Protein AF-A0A38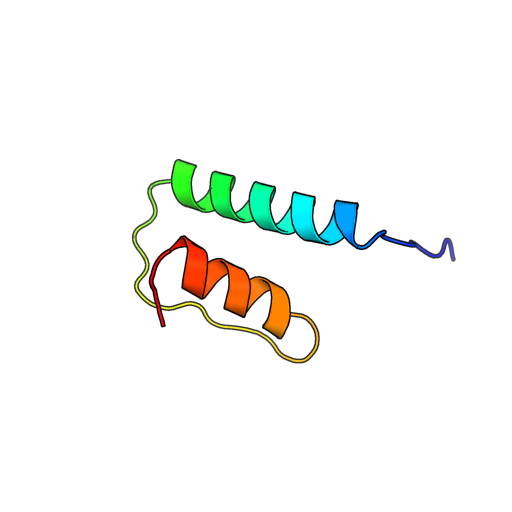2VZV5-F1 (afdb_monomer_lite)

Organism: NCBI:txid408172

Foldseek 3Di:
DDDDDDDPVNVVVVLVVVLVVVVVVVDDDAAQDADPDPRPVSRVVNCVVVVHD

Secondary structure (DSSP, 8-state):
-------HHHHHHHHHHHHHHHHHTT---S-----TTTHHHHHHHHHHHHT--

InterPro domains:
  IPR029057 Phosphoribosyltransferase-like [G3DSA:3.40.50.2020] (1-53)
  IPR029057 Phosphoribosyltransferase-like [SSF53271] (2-53)

Sequence (53 aa):
MSDLFISWEEYHKKTEELAVKVHEDGWEFNQVVCIAKGGMRVGDIFARIFDLP

pLDDT: mean 91.22, std 5.66, range [58.78, 95.81]

Structure (mmCIF, N/CA/C/O backbone):
data_AF-A0A382VZV5-F1
#
_entry.id   AF-A0A382VZV5-F1
#
loop_
_atom_site.group_PDB
_atom_site.id
_atom_site.type_symbol
_atom_site.label_atom_id
_atom_site.label_alt_id
_atom_site.label_comp_id
_atom_site.label_asym_id
_atom_site.label_entity_id
_atom_site.label_seq_id
_atom_site.pdbx_PDB_ins_code
_atom_site.Cartn_x
_atom_site.Cartn_y
_atom_site.Cartn_z
_atom_site.occupancy
_atom_site.B_iso_or_equiv
_atom_site.auth_seq_id
_atom_site.auth_comp_id
_atom_site.auth_asym_id
_atom_site.auth_atom_id
_atom_site.pdbx_PDB_model_num
ATOM 1 N N . MET A 1 1 ? 15.300 14.254 -20.480 1.00 58.78 1 MET A N 1
ATOM 2 C CA . MET A 1 1 ? 14.376 13.535 -19.581 1.00 58.78 1 MET A CA 1
ATOM 3 C C . MET A 1 1 ? 15.062 13.456 -18.237 1.00 58.78 1 MET A C 1
ATOM 5 O O . MET A 1 1 ? 16.224 13.083 -18.212 1.00 58.78 1 MET A O 1
ATOM 9 N N . SER A 1 2 ? 14.419 13.931 -17.175 1.00 78.00 2 SER A N 1
ATOM 10 C CA . SER A 1 2 ? 14.933 13.785 -15.813 1.00 78.00 2 SER A CA 1
ATOM 11 C C . SER A 1 2 ? 14.523 12.410 -15.305 1.00 78.00 2 SER A C 1
ATOM 13 O O . SER A 1 2 ? 13.327 12.152 -15.160 1.00 78.00 2 SER A O 1
ATOM 15 N N . ASP A 1 3 ? 15.495 11.537 -15.075 1.00 86.94 3 ASP A N 1
ATOM 16 C CA . ASP A 1 3 ? 15.239 10.236 -14.470 1.00 86.94 3 ASP A CA 1
ATOM 17 C C . ASP A 1 3 ? 14.907 10.419 -12.985 1.00 86.94 3 ASP A C 1
ATOM 19 O O . ASP A 1 3 ? 15.590 11.152 -12.264 1.00 86.94 3 ASP A O 1
ATOM 23 N N . LEU A 1 4 ? 13.832 9.773 -12.534 1.00 91.25 4 LEU A N 1
ATOM 24 C CA . LEU A 1 4 ? 13.415 9.767 -11.137 1.00 91.25 4 LEU A CA 1
ATOM 25 C C . LEU A 1 4 ? 13.890 8.469 -10.485 1.00 91.25 4 LEU A C 1
ATOM 27 O O . LEU A 1 4 ? 13.444 7.383 -10.856 1.00 91.25 4 LEU A O 1
ATOM 31 N N . PHE A 1 5 ? 14.764 8.590 -9.491 1.00 91.88 5 PHE A N 1
ATOM 32 C CA . PHE A 1 5 ? 15.243 7.465 -8.696 1.00 91.88 5 PHE A CA 1
ATOM 33 C C . PHE A 1 5 ? 14.610 7.522 -7.310 1.00 91.88 5 PHE A C 1
ATOM 35 O O . PHE A 1 5 ? 14.804 8.489 -6.580 1.00 91.88 5 PHE A O 1
ATOM 42 N N . ILE A 1 6 ? 13.861 6.479 -6.964 1.00 92.50 6 ILE A N 1
ATOM 43 C CA . ILE A 1 6 ? 13.190 6.339 -5.671 1.00 92.50 6 ILE A CA 1
ATOM 44 C C . ILE A 1 6 ? 13.949 5.301 -4.848 1.00 92.50 6 ILE A C 1
ATOM 46 O O . ILE A 1 6 ? 14.234 4.203 -5.335 1.00 92.50 6 ILE A O 1
ATOM 50 N N . SER A 1 7 ? 14.290 5.643 -3.606 1.00 95.69 7 SER A N 1
ATOM 51 C CA . SER A 1 7 ? 14.891 4.685 -2.678 1.00 95.69 7 SER A CA 1
ATOM 52 C C . SER A 1 7 ? 13.844 3.678 -2.191 1.00 95.69 7 SER A C 1
ATOM 54 O O . SER A 1 7 ? 12.644 3.951 -2.185 1.00 95.69 7 SER A O 1
ATOM 56 N N . TRP A 1 8 ? 14.286 2.504 -1.737 1.00 93.69 8 TRP A N 1
ATOM 57 C CA . TRP A 1 8 ? 13.374 1.523 -1.137 1.00 93.69 8 TRP A CA 1
ATOM 58 C C . TRP A 1 8 ? 12.624 2.081 0.076 1.00 93.69 8 TRP A C 1
ATOM 60 O O . TRP A 1 8 ? 11.452 1.770 0.263 1.00 93.69 8 TRP A O 1
ATOM 70 N N . GLU A 1 9 ? 13.279 2.913 0.882 1.00 95.38 9 GLU A N 1
ATOM 71 C CA . GLU A 1 9 ? 12.660 3.567 2.036 1.00 95.38 9 GLU A CA 1
ATOM 72 C C . GLU A 1 9 ? 11.539 4.516 1.603 1.00 95.38 9 GLU A C 1
ATOM 74 O O . GLU A 1 9 ? 10.430 4.437 2.125 1.00 95.38 9 GLU A O 1
ATOM 79 N N . GLU A 1 10 ? 11.785 5.355 0.592 1.00 95.44 10 GLU A N 1
ATOM 80 C CA . GLU A 1 10 ? 10.769 6.270 0.073 1.00 95.44 10 GLU A CA 1
ATOM 81 C C . GLU A 1 10 ? 9.595 5.511 -0.561 1.00 95.44 10 GLU A C 1
ATOM 83 O O . GLU A 1 10 ? 8.438 5.885 -0.369 1.00 95.44 10 GLU A O 1
ATOM 88 N N . TYR A 1 11 ? 9.871 4.411 -1.264 1.00 94.25 11 TYR A N 1
ATOM 89 C CA . TYR A 1 11 ? 8.842 3.545 -1.834 1.00 94.25 11 TYR A CA 1
ATOM 90 C C . TYR A 1 11 ? 7.926 2.934 -0.757 1.00 94.25 11 TYR A C 1
ATOM 92 O O . TYR A 1 11 ? 6.699 2.998 -0.882 1.00 94.25 11 TYR A O 1
ATOM 100 N N . HIS A 1 12 ? 8.500 2.367 0.312 1.00 93.38 12 HIS A N 1
ATOM 101 C CA . HIS A 1 12 ? 7.715 1.783 1.405 1.00 93.38 12 HIS A CA 1
ATOM 102 C C . HIS A 1 12 ? 6.951 2.857 2.179 1.00 93.38 12 HIS A C 1
ATOM 104 O O . HIS A 1 12 ? 5.750 2.709 2.387 1.00 93.38 12 HIS A O 1
ATOM 110 N N . LYS A 1 13 ? 7.596 3.987 2.492 1.00 95.44 13 LYS A N 1
ATOM 111 C CA . LYS A 1 13 ? 6.948 5.109 3.174 1.00 95.44 13 LYS A CA 1
ATOM 112 C C . LYS A 1 13 ? 5.736 5.629 2.399 1.00 95.44 13 LYS A C 1
ATOM 114 O O . LYS A 1 13 ? 4.668 5.799 2.973 1.00 95.44 13 LYS A O 1
ATOM 119 N N . LYS A 1 14 ? 5.860 5.822 1.081 1.00 95.00 14 LYS A N 1
ATOM 120 C CA . LYS A 1 14 ? 4.726 6.240 0.234 1.00 95.00 14 LYS A CA 1
ATOM 121 C C . LYS A 1 14 ? 3.602 5.202 0.195 1.00 95.00 14 LYS A C 1
ATOM 123 O O . LYS A 1 14 ? 2.439 5.573 0.065 1.00 95.00 14 LYS A O 1
ATOM 128 N N . THR A 1 15 ? 3.942 3.918 0.292 1.00 94.38 15 THR A N 1
ATOM 129 C CA . THR A 1 15 ? 2.957 2.830 0.363 1.00 94.38 15 THR A CA 1
ATOM 130 C C . THR A 1 15 ? 2.166 2.896 1.672 1.00 94.38 15 THR A C 1
ATOM 132 O O . THR A 1 15 ? 0.940 2.825 1.644 1.00 94.38 15 THR A O 1
ATOM 135 N N . GLU A 1 16 ? 2.840 3.102 2.804 1.00 93.88 16 GLU A N 1
ATOM 136 C CA . GLU A 1 16 ? 2.201 3.275 4.116 1.00 93.88 16 GLU A CA 1
ATOM 137 C C . GLU A 1 16 ? 1.350 4.550 4.178 1.00 93.88 16 GLU A C 1
ATOM 139 O O . GLU A 1 16 ? 0.207 4.505 4.625 1.00 93.88 16 GLU A O 1
ATOM 144 N N . GLU A 1 17 ? 1.853 5.673 3.653 1.00 95.81 17 GLU A N 1
ATOM 145 C CA . GLU A 1 17 ? 1.095 6.929 3.548 1.00 95.81 17 GLU A CA 1
ATOM 146 C C . GLU A 1 17 ? -0.200 6.754 2.740 1.00 95.81 17 GLU A C 1
ATOM 148 O O . GLU A 1 17 ? -1.225 7.350 3.071 1.00 95.81 17 GLU A O 1
ATOM 153 N N . LEU A 1 18 ? -0.177 5.935 1.682 1.00 94.62 18 LEU A N 1
ATOM 154 C CA . LEU A 1 18 ? -1.379 5.607 0.917 1.00 94.62 18 LEU A CA 1
ATOM 155 C C . LEU A 1 18 ? -2.356 4.761 1.745 1.00 94.62 18 LEU A C 1
ATOM 157 O O . LEU A 1 18 ? -3.556 5.009 1.687 1.00 94.62 18 LEU A O 1
ATOM 161 N N . ALA A 1 19 ? -1.861 3.791 2.517 1.00 93.56 19 ALA A N 1
ATOM 162 C CA . ALA A 1 19 ? -2.707 2.944 3.356 1.00 93.56 19 ALA A CA 1
ATOM 163 C C . ALA A 1 19 ? -3.397 3.759 4.461 1.00 93.56 19 ALA A C 1
ATOM 165 O O . ALA A 1 19 ? -4.592 3.590 4.686 1.00 93.56 19 ALA A O 1
ATOM 166 N N . VAL A 1 20 ? -2.680 4.700 5.087 1.00 95.50 20 VAL A N 1
ATOM 167 C CA . VAL A 1 20 ? -3.261 5.623 6.076 1.00 95.50 20 VAL A CA 1
ATOM 168 C C . VAL A 1 20 ? -4.386 6.446 5.458 1.00 95.50 20 VAL A C 1
ATOM 170 O O . VAL A 1 20 ? -5.470 6.486 6.023 1.00 95.50 20 VAL A O 1
ATOM 173 N N . LYS A 1 21 ? -4.179 7.029 4.271 1.00 95.56 21 LYS A N 1
ATOM 174 C CA . LYS A 1 21 ? -5.226 7.807 3.587 1.00 95.56 21 LYS A CA 1
ATOM 175 C C . LYS A 1 21 ? -6.480 6.982 3.310 1.00 95.56 21 LYS A C 1
ATOM 177 O O . LYS A 1 21 ? -7.578 7.425 3.610 1.00 95.56 21 LYS A O 1
ATOM 182 N N . VAL A 1 22 ? -6.310 5.766 2.786 1.00 92.81 22 VAL A N 1
ATOM 183 C CA . VAL A 1 22 ? -7.438 4.859 2.517 1.00 92.81 22 VAL A CA 1
ATOM 184 C C . VAL A 1 22 ? -8.181 4.495 3.807 1.00 92.81 22 VAL A C 1
ATOM 186 O O . VAL A 1 22 ? -9.405 4.400 3.801 1.00 92.81 22 VAL A O 1
ATOM 189 N N . HIS A 1 23 ? -7.459 4.319 4.916 1.00 91.69 23 HIS A N 1
ATOM 190 C CA . HIS A 1 23 ? -8.066 4.073 6.221 1.00 91.69 23 HIS A CA 1
ATOM 191 C C . HIS A 1 23 ? -8.825 5.300 6.758 1.00 91.69 23 HIS A C 1
ATOM 193 O O . HIS A 1 23 ? -9.940 5.159 7.258 1.00 91.69 23 HIS A O 1
ATOM 199 N N . GLU A 1 24 ? -8.251 6.500 6.631 1.00 95.25 24 GLU A N 1
ATOM 200 C CA . GLU A 1 24 ? -8.858 7.767 7.067 1.00 95.25 24 GLU A CA 1
ATOM 201 C C . GLU A 1 24 ? -10.110 8.140 6.263 1.00 95.25 24 GLU A C 1
ATOM 203 O O . GLU A 1 24 ? -11.032 8.738 6.818 1.00 95.25 24 GLU A O 1
ATOM 208 N N . ASP A 1 25 ? -10.184 7.738 4.991 1.00 93.19 25 ASP A N 1
ATOM 209 C CA . ASP A 1 25 ? -11.364 7.934 4.142 1.00 93.19 25 ASP A CA 1
ATOM 210 C C . ASP A 1 25 ? -12.587 7.124 4.624 1.00 93.19 25 ASP A C 1
ATOM 212 O O . ASP A 1 25 ? -13.707 7.360 4.164 1.00 93.19 25 ASP A O 1
ATOM 216 N N . GLY A 1 26 ? -12.404 6.173 5.552 1.00 89.94 26 GLY A N 1
ATOM 217 C CA . GLY A 1 26 ? -13.489 5.374 6.132 1.00 89.94 26 GLY A CA 1
ATOM 218 C C . GLY A 1 26 ? -14.206 4.484 5.113 1.00 89.94 26 GLY A C 1
ATOM 219 O O . GLY A 1 26 ? -15.347 4.078 5.334 1.00 89.94 26 GLY A O 1
ATOM 220 N N . TRP A 1 27 ? -13.564 4.216 3.975 1.00 88.38 27 TRP A N 1
ATOM 221 C CA . TRP A 1 27 ? -14.129 3.412 2.903 1.00 88.38 27 TRP A CA 1
ATOM 222 C C . TRP A 1 27 ? -14.047 1.923 3.245 1.00 88.38 27 TRP A C 1
ATOM 224 O O . TRP A 1 27 ? -12.963 1.384 3.467 1.00 88.38 27 TRP A O 1
ATOM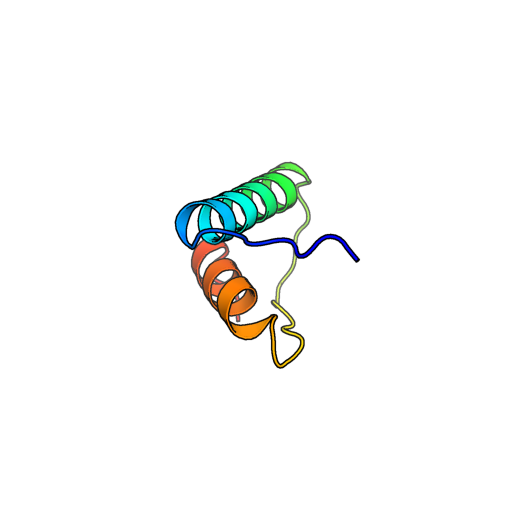 234 N N . GLU A 1 28 ? -15.189 1.237 3.237 1.00 88.12 28 GLU A N 1
ATOM 235 C CA . GLU A 1 28 ? -15.245 -0.213 3.414 1.00 88.12 28 GLU A CA 1
ATOM 236 C C . GLU A 1 28 ? -15.070 -0.919 2.065 1.00 88.12 28 GLU A C 1
ATOM 238 O O . GLU A 1 28 ? -15.874 -0.774 1.141 1.00 88.12 28 GLU A O 1
ATOM 243 N N . PHE A 1 29 ? -14.013 -1.716 1.950 1.00 90.31 29 PHE A N 1
ATOM 244 C CA . PHE A 1 29 ? -13.747 -2.577 0.803 1.00 90.31 29 PHE A CA 1
ATOM 245 C C . PHE A 1 29 ? -13.466 -3.999 1.279 1.00 90.31 29 PHE A C 1
ATOM 247 O O . PHE A 1 29 ? -13.157 -4.233 2.442 1.00 90.31 29 PHE A O 1
ATOM 254 N N . ASN A 1 30 ? -13.612 -4.961 0.374 1.00 91.50 30 ASN A N 1
ATOM 255 C CA . ASN A 1 30 ? -13.522 -6.385 0.691 1.00 91.50 30 ASN A CA 1
ATOM 256 C C . ASN A 1 30 ? -12.404 -7.117 -0.063 1.00 91.50 30 ASN A C 1
ATOM 258 O O . ASN A 1 30 ? -12.185 -8.294 0.204 1.00 91.50 30 ASN A O 1
ATOM 262 N N . GLN A 1 31 ? -11.753 -6.468 -1.034 1.00 90.19 31 GLN A N 1
ATOM 263 C CA . GLN A 1 31 ? -10.747 -7.083 -1.904 1.00 90.19 31 GLN A CA 1
ATOM 264 C C . GLN A 1 31 ? -9.733 -6.043 -2.388 1.00 90.19 31 GLN A C 1
ATOM 266 O O . GLN A 1 31 ? -10.103 -4.905 -2.69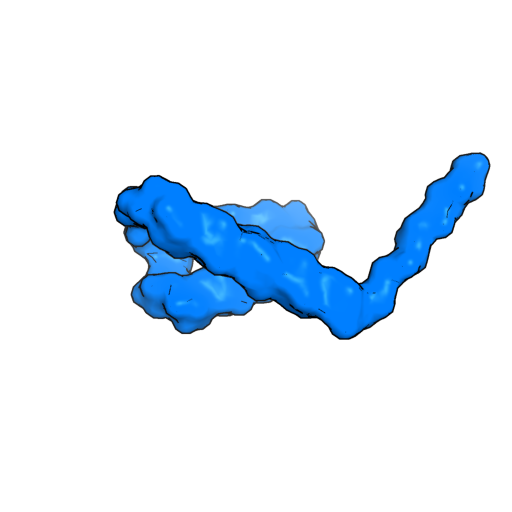2 1.00 90.19 31 GLN A O 1
ATOM 271 N N . VAL A 1 32 ? -8.470 -6.450 -2.534 1.00 91.69 32 VAL A N 1
ATOM 272 C CA . VAL A 1 32 ? -7.396 -5.622 -3.099 1.00 91.69 32 VAL A CA 1
ATOM 273 C C . VAL A 1 32 ? -7.031 -6.125 -4.497 1.00 91.69 32 VAL A C 1
ATOM 275 O O . VAL A 1 32 ? -6.500 -7.217 -4.680 1.00 91.69 32 VAL A O 1
ATOM 278 N N . VAL A 1 33 ? -7.275 -5.310 -5.529 1.00 91.56 33 VAL A N 1
ATOM 279 C CA . VAL A 1 33 ? -6.971 -5.683 -6.922 1.00 91.56 33 VAL A CA 1
ATOM 280 C C . VAL A 1 33 ? -5.626 -5.105 -7.357 1.00 91.56 33 VAL A C 1
ATOM 282 O O . VAL A 1 33 ? -5.452 -3.893 -7.474 1.00 91.56 33 VAL A O 1
ATOM 285 N N . CYS A 1 34 ? -4.671 -5.988 -7.652 1.00 92.50 34 CYS A N 1
ATOM 286 C CA . CYS A 1 34 ? -3.311 -5.613 -8.034 1.00 92.50 34 CYS A CA 1
ATOM 287 C C . CYS A 1 34 ? -3.127 -5.595 -9.556 1.00 92.50 34 CYS A C 1
ATOM 289 O O . CYS A 1 34 ? -3.417 -6.580 -10.235 1.00 92.50 34 CYS A O 1
ATOM 291 N N . ILE A 1 35 ? -2.544 -4.520 -10.099 1.00 92.62 35 ILE A N 1
ATOM 292 C CA . ILE A 1 35 ? -2.178 -4.448 -11.523 1.00 92.62 35 ILE A CA 1
ATOM 293 C C . ILE A 1 35 ? -0.710 -4.853 -11.705 1.00 92.62 35 ILE A C 1
ATOM 295 O O . ILE A 1 35 ? 0.217 -4.182 -11.238 1.00 92.62 35 ILE A O 1
ATOM 299 N N . ALA A 1 36 ? -0.482 -5.958 -12.414 1.00 91.44 36 ALA A N 1
ATOM 300 C CA . ALA A 1 36 ? 0.859 -6.412 -12.766 1.00 91.44 36 ALA A CA 1
ATOM 301 C C . ALA A 1 36 ? 1.507 -5.485 -13.820 1.00 91.44 36 ALA A C 1
ATOM 303 O O . ALA A 1 36 ? 0.839 -4.984 -14.717 1.00 91.44 36 ALA A O 1
ATOM 304 N N . LYS A 1 37 ? 2.826 -5.240 -13.793 1.00 84.62 37 LYS A N 1
ATOM 305 C CA . LYS A 1 37 ? 3.881 -5.888 -12.977 1.00 84.62 37 LYS A CA 1
ATOM 306 C C . LYS A 1 37 ? 4.306 -5.108 -11.722 1.00 84.62 37 LYS A C 1
ATOM 308 O O . LYS A 1 37 ? 4.964 -5.682 -10.862 1.00 84.62 37 LYS A O 1
ATOM 313 N N . GLY A 1 38 ? 3.962 -3.823 -11.624 1.00 86.44 38 GLY A N 1
ATOM 314 C CA . GLY A 1 38 ? 4.420 -2.943 -10.539 1.00 86.44 38 GLY A CA 1
ATOM 315 C C . GLY A 1 38 ? 3.594 -3.037 -9.253 1.00 86.44 38 GLY A C 1
ATOM 316 O O . GLY A 1 38 ? 4.139 -2.884 -8.166 1.00 86.44 38 GLY A O 1
ATOM 317 N N . GLY A 1 39 ? 2.297 -3.343 -9.359 1.00 88.94 39 GLY A N 1
ATOM 318 C CA . GLY A 1 39 ? 1.360 -3.280 -8.234 1.00 88.94 39 GLY A CA 1
ATOM 319 C C . GLY A 1 39 ? 1.417 -4.456 -7.259 1.00 88.94 39 GLY A C 1
ATOM 320 O O . GLY A 1 39 ? 0.807 -4.376 -6.204 1.00 88.94 39 GLY A O 1
ATOM 321 N N . MET A 1 40 ? 2.154 -5.528 -7.568 1.00 91.69 40 MET A N 1
ATOM 322 C CA . MET A 1 40 ? 2.178 -6.752 -6.747 1.00 91.69 40 MET A CA 1
ATOM 323 C C . MET A 1 40 ? 2.686 -6.503 -5.317 1.00 91.69 40 MET A C 1
ATOM 325 O O . MET A 1 40 ? 2.132 -7.042 -4.369 1.00 91.69 40 MET A O 1
ATOM 329 N N . ARG A 1 41 ? 3.730 -5.675 -5.146 1.00 91.00 41 ARG A N 1
ATOM 330 C CA . ARG A 1 41 ? 4.298 -5.372 -3.817 1.00 91.00 41 ARG A CA 1
ATOM 331 C C . ARG A 1 41 ? 3.385 -4.478 -2.985 1.00 91.00 41 ARG A C 1
ATOM 333 O O . ARG A 1 41 ? 3.175 -4.760 -1.816 1.00 91.00 41 ARG A O 1
ATOM 340 N N . VAL A 1 42 ? 2.870 -3.407 -3.591 1.00 93.25 42 VAL A N 1
ATOM 341 C CA . VAL A 1 42 ? 1.927 -2.492 -2.925 1.00 93.25 42 VAL A CA 1
ATOM 342 C C . VAL A 1 42 ? 0.677 -3.26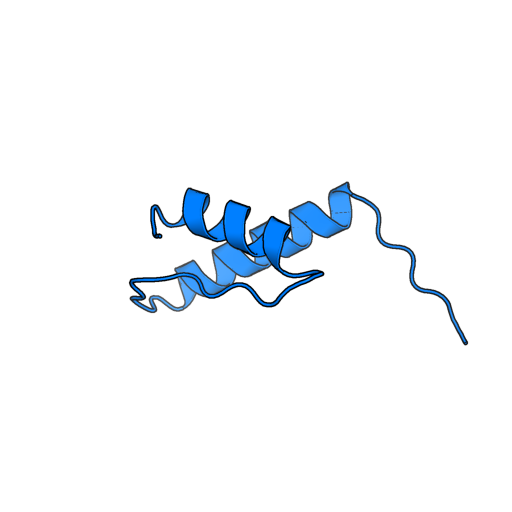1 -2.515 1.00 93.25 42 VAL A 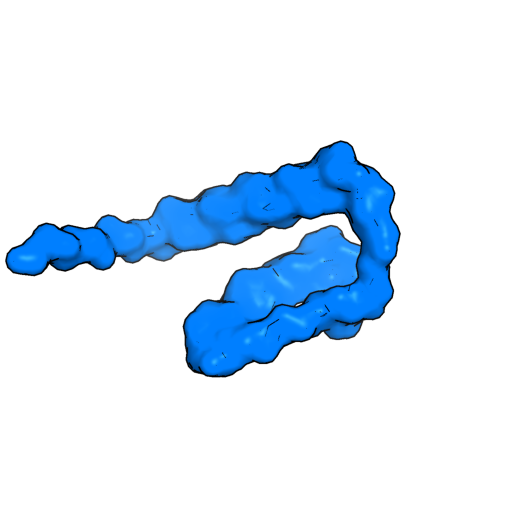C 1
ATOM 344 O O . VAL A 1 42 ? 0.244 -3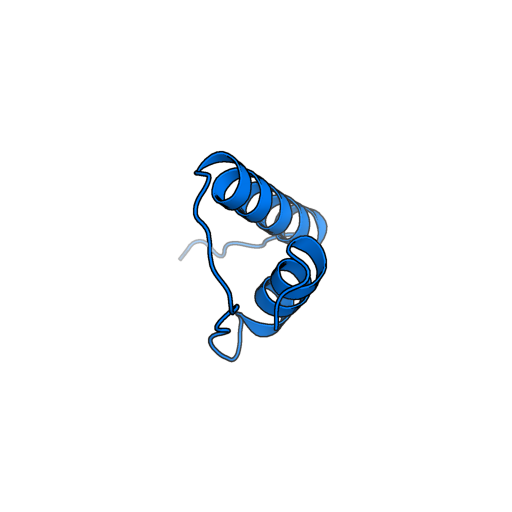.168 -1.377 1.00 93.25 42 VAL A O 1
ATOM 347 N N . GLY A 1 43 ? 0.151 -4.074 -3.427 1.00 92.81 43 GLY A N 1
ATOM 348 C CA . GLY A 1 43 ? -1.024 -4.892 -3.198 1.00 92.81 43 GLY A CA 1
ATOM 349 C C . GLY A 1 43 ? -0.872 -5.909 -2.072 1.00 92.81 43 GLY A C 1
ATOM 350 O O . GLY A 1 43 ? -1.734 -5.958 -1.206 1.00 92.81 43 GLY A O 1
ATOM 351 N N . ASP A 1 44 ? 0.239 -6.655 -2.027 1.00 92.75 44 ASP A N 1
ATOM 352 C CA . ASP A 1 44 ? 0.522 -7.591 -0.924 1.00 92.75 44 ASP A CA 1
ATOM 353 C C . ASP A 1 44 ? 0.615 -6.871 0.432 1.00 92.75 44 ASP A C 1
ATOM 355 O O . ASP A 1 44 ? 0.085 -7.356 1.429 1.00 92.75 44 ASP A O 1
ATOM 359 N N . ILE A 1 45 ? 1.231 -5.684 0.477 1.00 93.31 45 ILE A N 1
ATOM 360 C CA . ILE A 1 45 ? 1.293 -4.872 1.701 1.00 93.31 45 ILE A CA 1
ATOM 361 C C . ILE A 1 45 ? -0.109 -4.410 2.116 1.00 93.31 45 ILE A C 1
ATOM 363 O O . ILE A 1 45 ? -0.471 -4.534 3.282 1.00 93.31 45 ILE A O 1
ATOM 367 N N . PHE A 1 46 ? -0.914 -3.922 1.172 1.00 93.94 46 PHE A N 1
ATOM 368 C CA . PHE A 1 46 ? -2.288 -3.495 1.435 1.00 93.94 46 PHE A CA 1
ATOM 369 C C . PHE A 1 46 ? -3.155 -4.648 1.943 1.00 93.94 46 PHE A C 1
ATOM 371 O O . PHE A 1 46 ? -3.805 -4.504 2.973 1.00 93.94 46 PHE A O 1
ATOM 378 N N . ALA A 1 47 ? -3.109 -5.804 1.281 1.00 93.19 47 ALA A N 1
ATOM 379 C CA . ALA A 1 47 ? -3.826 -7.006 1.698 1.00 93.19 47 ALA A CA 1
ATOM 380 C C . ALA A 1 47 ? -3.504 -7.387 3.155 1.00 93.19 47 ALA A C 1
ATOM 382 O O . ALA A 1 47 ? -4.405 -7.674 3.937 1.00 93.19 47 ALA A O 1
ATOM 383 N N . ARG A 1 48 ? -2.229 -7.293 3.564 1.00 92.75 48 ARG A N 1
ATOM 384 C CA . ARG A 1 48 ? -1.801 -7.545 4.953 1.00 92.75 48 ARG A CA 1
ATOM 385 C C . ARG A 1 48 ? -2.258 -6.477 5.943 1.00 92.75 48 ARG A C 1
ATOM 387 O O . ARG A 1 48 ? -2.609 -6.824 7.063 1.00 92.75 48 ARG A O 1
ATOM 394 N N . ILE A 1 49 ? -2.194 -5.196 5.570 1.00 93.19 49 ILE A N 1
ATOM 395 C CA . ILE A 1 49 ? -2.577 -4.083 6.457 1.00 93.19 49 ILE A CA 1
ATOM 396 C C . ILE A 1 49 ? -4.075 -4.126 6.754 1.00 93.19 49 ILE A C 1
ATOM 398 O O . ILE A 1 49 ? -4.479 -3.910 7.893 1.00 93.19 49 ILE A O 1
ATOM 402 N N . PHE A 1 50 ? -4.883 -4.397 5.731 1.00 92.06 50 PHE A N 1
ATOM 403 C CA . PHE A 1 50 ? -6.338 -4.384 5.839 1.00 92.06 50 PHE A CA 1
ATOM 404 C C . PHE A 1 50 ? -6.945 -5.754 6.166 1.00 92.06 50 PHE A C 1
ATOM 406 O O . PHE A 1 50 ? -8.148 -5.823 6.381 1.00 92.06 50 PHE A O 1
ATOM 413 N N . ASP A 1 51 ? -6.129 -6.812 6.243 1.00 92.12 51 ASP A N 1
ATOM 414 C CA . ASP A 1 51 ? -6.564 -8.203 6.452 1.00 92.12 51 ASP A CA 1
ATOM 415 C C . ASP A 1 51 ? -7.608 -8.654 5.412 1.00 92.12 51 ASP A C 1
ATOM 417 O O . ASP A 1 51 ? -8.652 -9.228 5.722 1.00 92.12 51 ASP A O 1
ATOM 421 N N . LEU A 1 52 ? -7.331 -8.338 4.142 1.00 88.44 52 LEU A N 1
ATOM 422 C CA . LEU A 1 52 ? -8.219 -8.582 3.005 1.00 88.44 52 LEU A CA 1
ATOM 423 C C . LEU A 1 52 ? -7.524 -9.405 1.912 1.00 88.44 52 LEU A C 1
ATOM 425 O O . LEU A 1 52 ? -6.301 -9.328 1.776 1.00 88.44 52 LEU A O 1
ATOM 429 N N . PRO A 1 53 ? -8.291 -10.187 1.130 1.00 81.81 53 PRO A N 1
ATOM 430 C CA . PRO A 1 53 ? -7.772 -10.979 0.018 1.00 81.81 53 PRO A CA 1
ATOM 431 C C . PRO A 1 53 ? -7.332 -10.142 -1.191 1.00 81.81 53 PRO A C 1
ATOM 433 O O . PRO A 1 53 ? -7.910 -9.053 -1.440 1.00 81.81 53 PRO A O 1
#

Radius of gyration: 12.61 Å; chains: 1; bounding box: 30×25×27 Å